Protein AF-A0A7Y4WY47-F1 (afdb_monomer_lite)

Sequence (167 aa):
MKIKAFLWTFIGLSAVFPIFAQQARTVTNADLEKYRNKRVQAERDYEQNYARMGFPSPEELKKQIEKGRVEREALSARLTAERIQREEAEAARAAAAAIVQPSQNVYVVPGGGGGYYYSNPYFYRRRQYRPVYPFGPVYQVGNGFPISNYNVFPPPVRQKPFDMTIK

pLDDT: mean 71.36, std 19.99, range [39.88, 97.44]

Radius of gyration: 38.15 Å; chains: 1; bounding box: 90×53×104 Å

Secondary structure (DSSP, 8-state):
-HHHHHHHHHHHHHTT------------HHHHHHHHHHHHHHHHHHHHHHHHHTPPPHHHHHHHHHHHHHHHHHHHHHHHHHHHHHHHHHHHHHHHHHHHS-------------------GGG----------S-------S----------PPPP-----------

Foldseek 3Di:
DVVVVVVVVVVVVVVPDDPPPPPPDDQDPVNVVVVVVVVVVVVVVVQVVCVVVVHDDPVVVVVVVVVVVVVVVVVVVVVVVVVVVVVVVVVVVVVVVVVPPPPPPPPPDPDDDDDDPPPPVPPPDPPPPDPPDVPDDDDDDDDDDPPPPPPPDPPDDPDDDPPPPDD

Structure (mmCIF, N/CA/C/O backbone):
data_AF-A0A7Y4WY47-F1
#
_entry.id   AF-A0A7Y4WY47-F1
#
loop_
_atom_site.group_PDB
_atom_site.id
_atom_site.type_symbol
_atom_site.label_atom_id
_atom_site.label_alt_id
_atom_site.label_comp_id
_atom_site.label_asym_id
_atom_site.label_entity_id
_atom_site.label_seq_id
_atom_site.pdbx_PDB_ins_code
_atom_site.Cartn_x
_atom_site.Cartn_y
_atom_site.Cartn_z
_atom_site.occupancy
_atom_site.B_iso_or_equiv
_atom_site.auth_seq_id
_atom_site.auth_comp_id
_atom_site.auth_asym_id
_atom_site.auth_atom_id
_atom_site.pdbx_PDB_model_num
ATOM 1 N N . MET A 1 1 ? 11.514 27.613 61.536 1.00 56.75 1 MET A N 1
ATOM 2 C CA . MET A 1 1 ? 10.108 27.387 61.104 1.00 56.75 1 MET A CA 1
ATOM 3 C C . MET A 1 1 ? 9.946 26.878 59.663 1.00 56.75 1 MET A C 1
ATOM 5 O O . MET A 1 1 ? 8.934 26.248 59.396 1.00 56.75 1 MET A O 1
ATOM 9 N N . LYS A 1 2 ? 10.916 27.058 58.749 1.00 52.28 2 LYS A N 1
ATOM 10 C CA . LYS A 1 2 ? 10.787 26.672 57.323 1.00 52.28 2 LYS A CA 1
ATOM 11 C C . LYS A 1 2 ? 10.741 25.153 57.045 1.00 52.28 2 LYS A C 1
ATOM 13 O O . LYS A 1 2 ? 10.135 24.736 56.069 1.00 52.28 2 LYS A O 1
ATOM 18 N N . ILE A 1 3 ? 11.302 24.327 57.933 1.00 63.72 3 ILE A N 1
ATOM 19 C CA . ILE A 1 3 ? 11.356 22.857 57.773 1.00 63.72 3 ILE A CA 1
ATOM 20 C C . ILE A 1 3 ? 9.976 22.202 57.944 1.00 63.72 3 ILE A C 1
ATOM 22 O O . ILE A 1 3 ? 9.662 21.233 57.261 1.00 63.72 3 ILE A O 1
ATOM 26 N N . LYS A 1 4 ? 9.110 22.761 58.802 1.00 59.81 4 LYS A N 1
ATOM 27 C CA . LYS A 1 4 ? 7.764 22.211 59.022 1.00 59.81 4 LYS A CA 1
ATOM 28 C C . LYS A 1 4 ? 6.883 22.375 57.778 1.00 59.81 4 LYS A C 1
ATOM 30 O O . LYS A 1 4 ? 6.178 21.443 57.425 1.00 59.81 4 LYS A O 1
ATOM 35 N N . ALA A 1 5 ? 6.981 23.505 57.073 1.00 64.00 5 ALA A N 1
ATOM 36 C CA . ALA A 1 5 ? 6.210 23.758 55.851 1.00 64.00 5 ALA A CA 1
ATOM 37 C C . ALA A 1 5 ? 6.582 22.808 54.695 1.00 64.00 5 ALA A C 1
ATOM 39 O O . ALA A 1 5 ? 5.705 22.391 53.947 1.00 64.00 5 ALA A O 1
ATOM 40 N N . PHE A 1 6 ? 7.857 22.416 54.594 1.00 63.28 6 PHE A N 1
ATOM 41 C CA . PHE A 1 6 ? 8.339 21.500 53.553 1.00 63.28 6 PHE A CA 1
ATOM 42 C C . PHE A 1 6 ? 7.889 20.044 53.777 1.00 63.28 6 PHE A C 1
ATOM 44 O O . PHE A 1 6 ? 7.699 19.287 52.829 1.00 63.28 6 PHE A O 1
ATOM 51 N N . LEU A 1 7 ? 7.681 19.647 55.036 1.00 64.81 7 LEU A N 1
ATOM 52 C CA . LEU A 1 7 ? 7.199 18.306 55.375 1.00 64.81 7 LEU A CA 1
ATOM 53 C C . LEU A 1 7 ? 5.712 18.129 55.015 1.00 64.81 7 LEU A C 1
ATOM 55 O O . LEU A 1 7 ? 5.308 17.077 54.527 1.00 64.81 7 LEU A O 1
ATOM 59 N N . TRP A 1 8 ? 4.910 19.185 55.185 1.00 69.69 8 TRP A N 1
ATOM 60 C CA . TRP A 1 8 ? 3.491 19.186 54.813 1.00 69.69 8 TRP A CA 1
ATOM 61 C C . TRP A 1 8 ? 3.272 19.156 53.296 1.00 69.69 8 TRP A C 1
ATOM 63 O O . TRP A 1 8 ? 2.357 18.479 52.830 1.00 69.69 8 TRP A O 1
ATOM 73 N N . THR A 1 9 ? 4.128 19.811 52.506 1.00 65.69 9 THR A N 1
ATOM 74 C CA . THR A 1 9 ? 4.038 19.748 51.038 1.00 65.69 9 THR A CA 1
ATOM 75 C C . THR A 1 9 ? 4.397 18.368 50.491 1.00 65.69 9 THR A C 1
ATOM 77 O O . THR A 1 9 ? 3.765 17.914 49.542 1.00 65.69 9 THR A O 1
ATOM 80 N N . PHE A 1 10 ? 5.347 17.657 51.104 1.00 63.34 10 PHE A N 1
ATOM 81 C CA . PHE A 1 10 ? 5.734 16.308 50.670 1.00 63.34 10 PHE A CA 1
ATOM 82 C C . PHE A 1 10 ? 4.661 15.244 50.985 1.00 63.34 10 PHE A C 1
ATOM 84 O O . PHE A 1 10 ? 4.421 14.331 50.192 1.00 63.34 10 PHE A O 1
ATOM 91 N N . ILE A 1 11 ? 3.957 15.393 52.112 1.00 64.31 11 ILE A N 1
ATOM 92 C CA . ILE A 1 11 ? 2.818 14.533 52.479 1.00 64.31 11 ILE A CA 1
ATOM 93 C C . ILE A 1 11 ? 1.601 14.833 51.587 1.00 64.31 11 ILE A C 1
ATOM 95 O O . ILE A 1 11 ? 0.918 13.913 51.148 1.00 64.31 11 ILE A O 1
ATOM 99 N N . GLY A 1 12 ? 1.368 16.103 51.233 1.00 62.44 12 GLY A N 1
ATOM 100 C CA . GLY A 1 12 ? 0.315 16.476 50.282 1.00 62.44 12 GLY A CA 1
ATOM 101 C C . GLY A 1 12 ? 0.558 15.957 48.858 1.00 62.44 12 GLY A C 1
ATOM 102 O O . GLY A 1 12 ? -0.389 15.577 48.176 1.00 62.44 12 GLY A O 1
ATOM 103 N N . LEU A 1 13 ? 1.820 15.888 48.414 1.00 61.06 13 LEU A N 1
ATOM 104 C CA . LEU A 1 13 ? 2.172 15.445 47.058 1.00 61.06 13 LEU A CA 1
ATOM 105 C C . LEU A 1 13 ? 2.139 13.914 46.882 1.00 61.06 13 LEU A C 1
ATOM 107 O O . LEU A 1 13 ? 1.915 13.424 45.778 1.00 61.06 13 LEU A O 1
ATOM 111 N N . SER A 1 14 ? 2.341 13.145 47.957 1.00 60.31 14 SER A N 1
ATOM 112 C CA . SER A 1 14 ? 2.332 11.672 47.915 1.00 60.31 14 SER A CA 1
ATOM 113 C C . SER A 1 14 ? 0.924 11.059 47.926 1.00 60.31 14 SER A C 1
ATOM 115 O O . SER A 1 14 ? 0.761 9.908 47.530 1.00 60.31 14 SER A O 1
ATOM 117 N N . ALA A 1 15 ? -0.110 11.830 48.277 1.00 59.34 15 ALA A N 1
ATOM 118 C CA . ALA A 1 15 ? -1.506 11.382 48.283 1.00 59.34 15 ALA A CA 1
ATOM 119 C C . ALA A 1 15 ? -2.177 11.339 46.889 1.00 59.34 15 ALA A C 1
ATOM 121 O O . ALA A 1 15 ? -3.328 10.922 46.780 1.00 59.34 15 ALA A O 1
ATOM 122 N N . VAL A 1 16 ? -1.486 11.759 45.819 1.00 61.91 16 VAL A N 1
ATOM 123 C CA . VAL A 1 16 ? -2.054 11.861 44.454 1.00 61.91 16 VAL A CA 1
ATOM 124 C C . VAL A 1 16 ? -1.683 10.667 43.561 1.00 61.91 16 VAL A C 1
ATOM 126 O O . VAL A 1 16 ? -2.067 10.621 42.397 1.00 61.91 16 VAL A O 1
ATOM 129 N N . PHE A 1 17 ? -0.979 9.661 44.084 1.00 62.72 17 PHE A N 1
ATOM 130 C CA . PHE A 1 17 ? -0.732 8.418 43.351 1.00 62.72 17 PHE A CA 1
ATOM 131 C C . PHE A 1 17 ? -1.752 7.355 43.768 1.00 62.72 17 PHE A C 1
ATOM 133 O O . PHE A 1 17 ? -1.510 6.636 44.739 1.00 62.72 17 PHE A O 1
ATOM 140 N N . PRO A 1 18 ? -2.895 7.212 43.065 1.00 66.06 18 PRO A N 1
ATOM 141 C CA . PRO A 1 18 ? -3.712 6.027 43.229 1.0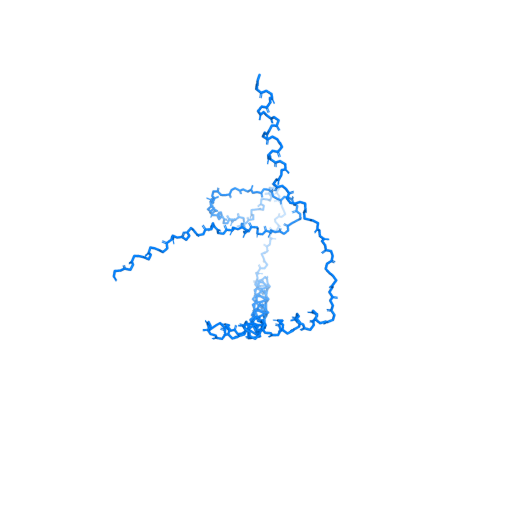0 66.06 18 PRO A CA 1
ATOM 142 C C . PRO A 1 18 ? -2.864 4.832 42.794 1.00 66.06 18 PRO A C 1
ATOM 144 O O . PRO A 1 18 ? -2.546 4.654 41.619 1.00 66.06 18 PRO A O 1
ATOM 147 N N . ILE A 1 19 ? -2.464 4.019 43.768 1.00 65.44 19 ILE A N 1
ATOM 148 C CA . ILE A 1 19 ? -1.931 2.686 43.524 1.00 65.44 19 ILE A CA 1
ATOM 149 C C . ILE A 1 19 ? -3.080 1.918 42.869 1.00 65.44 19 ILE A C 1
ATOM 151 O O . ILE A 1 19 ? -4.040 1.533 43.536 1.00 65.44 19 ILE A O 1
ATOM 155 N N . PHE A 1 20 ? -3.027 1.768 41.545 1.00 61.09 20 PHE A N 1
ATOM 156 C CA . PHE A 1 20 ? -3.974 0.963 40.783 1.00 61.09 20 PHE A CA 1
ATOM 157 C C . PHE A 1 20 ? -3.794 -0.504 41.178 1.00 61.09 20 PHE A C 1
ATOM 159 O O . PHE A 1 20 ? -3.088 -1.263 40.518 1.00 61.09 20 PHE A O 1
ATOM 166 N N . ALA A 1 21 ? -4.425 -0.911 42.276 1.00 62.34 21 ALA A N 1
ATOM 167 C CA . ALA A 1 21 ? -4.612 -2.313 42.590 1.00 62.34 21 ALA A CA 1
ATOM 168 C C . ALA A 1 21 ? -5.463 -2.918 41.465 1.00 62.34 21 ALA A C 1
ATOM 170 O O . ALA A 1 21 ? -6.676 -2.708 41.400 1.00 62.34 21 ALA A O 1
ATOM 171 N N . GLN A 1 22 ? -4.818 -3.627 40.536 1.00 63.50 22 GLN A N 1
ATOM 172 C CA . GLN A 1 22 ? -5.484 -4.439 39.523 1.00 63.50 22 GLN A CA 1
ATOM 173 C C . GLN A 1 22 ? -6.221 -5.580 40.232 1.00 63.50 22 GLN A C 1
ATOM 175 O O . GLN A 1 22 ? -5.709 -6.686 40.376 1.00 63.50 22 GLN A O 1
ATOM 180 N N . GLN A 1 23 ? -7.437 -5.307 40.707 1.00 72.69 23 GLN A N 1
ATOM 181 C CA . GLN A 1 23 ? -8.369 -6.357 41.096 1.00 72.69 23 GLN A CA 1
ATOM 182 C C . GLN A 1 23 ? -8.640 -7.213 39.858 1.00 72.69 23 GLN A C 1
ATOM 184 O O . GLN A 1 23 ? -9.248 -6.748 38.889 1.00 72.69 23 GLN A O 1
ATOM 189 N N . ALA A 1 24 ? -8.158 -8.455 39.885 1.00 78.06 24 ALA A N 1
ATOM 190 C CA . ALA A 1 24 ? -8.437 -9.445 38.859 1.00 78.06 24 ALA A CA 1
ATOM 191 C C . ALA A 1 24 ? -9.950 -9.699 38.833 1.00 78.06 24 ALA A C 1
ATOM 193 O O . ALA A 1 24 ? -10.499 -10.377 39.700 1.00 78.06 24 ALA A O 1
ATOM 194 N N . ARG A 1 25 ? -10.646 -9.094 37.866 1.00 83.00 25 ARG A N 1
ATOM 195 C CA . ARG A 1 25 ? -12.070 -9.351 37.652 1.00 83.00 25 ARG A CA 1
ATOM 196 C C . ARG A 1 25 ? -12.214 -10.765 37.106 1.00 83.00 25 ARG A C 1
ATOM 198 O O . ARG A 1 25 ? -11.678 -11.074 36.044 1.00 83.00 25 ARG A O 1
ATOM 205 N N . THR A 1 26 ? -12.941 -11.611 37.822 1.00 88.44 26 THR A N 1
ATOM 206 C CA . THR A 1 26 ? -13.345 -12.925 37.329 1.00 88.44 26 THR A CA 1
ATOM 207 C C . THR A 1 26 ? -14.396 -12.735 36.240 1.00 88.44 26 THR A C 1
ATOM 209 O O . THR A 1 26 ? -15.486 -12.229 36.489 1.00 88.44 26 THR A O 1
ATOM 212 N N . VAL A 1 27 ? -14.042 -13.089 35.005 1.00 89.94 27 VAL A N 1
ATOM 213 C CA . VAL A 1 27 ? -14.965 -13.045 33.865 1.00 89.94 27 VAL A CA 1
ATOM 214 C C . VAL A 1 27 ? -15.858 -14.276 33.932 1.00 89.94 27 VAL A C 1
ATOM 216 O O . VAL A 1 27 ? -15.361 -15.402 33.927 1.00 89.94 27 VAL A O 1
ATOM 219 N N . THR A 1 28 ? -17.169 -14.069 34.006 1.00 92.88 28 THR A N 1
ATOM 220 C CA . THR A 1 28 ? -18.148 -15.163 34.032 1.00 92.88 28 THR A CA 1
ATOM 221 C C . THR A 1 28 ? -18.640 -15.503 32.624 1.00 92.88 28 THR A C 1
ATOM 223 O O . THR A 1 28 ? -18.512 -14.706 31.693 1.00 92.88 28 THR A O 1
ATOM 226 N N . ASN A 1 29 ? -19.264 -16.671 32.448 1.00 95.31 29 ASN A N 1
ATOM 227 C CA . ASN A 1 29 ? -19.867 -17.043 31.160 1.00 95.31 29 ASN A CA 1
ATOM 228 C C . ASN A 1 29 ? -20.949 -16.043 30.710 1.00 95.31 29 ASN A C 1
ATOM 230 O O . ASN A 1 29 ? -21.039 -15.728 29.525 1.00 95.31 29 ASN A O 1
ATOM 234 N N . ALA A 1 30 ? -21.708 -15.476 31.652 1.00 94.00 30 ALA A N 1
ATOM 235 C CA . ALA A 1 30 ? -22.689 -14.432 31.359 1.00 94.00 30 ALA A CA 1
ATOM 236 C C . ALA A 1 30 ? -22.027 -13.151 30.818 1.00 94.00 30 ALA A C 1
ATOM 238 O O . ALA A 1 30 ? -22.549 -12.502 29.908 1.00 94.00 30 ALA A O 1
ATOM 239 N N . ASP A 1 31 ? -20.842 -12.802 31.328 1.00 92.25 31 ASP A N 1
ATOM 240 C CA . ASP A 1 31 ? -20.075 -11.672 30.803 1.00 92.25 31 ASP A CA 1
ATOM 241 C C . ASP A 1 31 ? -19.598 -11.935 29.372 1.00 92.25 31 ASP A C 1
ATOM 243 O O . ASP A 1 31 ? -19.639 -11.029 28.538 1.00 92.25 31 ASP A O 1
ATOM 247 N N . LEU A 1 32 ? -19.200 -13.170 29.050 1.00 94.62 32 LEU A N 1
ATOM 248 C CA . LEU A 1 32 ? -18.796 -13.541 27.690 1.00 94.62 32 LEU A CA 1
ATOM 249 C C . LEU A 1 32 ? -19.944 -13.379 26.690 1.00 94.62 32 LEU A C 1
ATOM 251 O O . LEU A 1 32 ? -19.743 -12.802 25.619 1.00 94.62 32 LEU A O 1
ATOM 255 N N . GLU A 1 33 ? -21.153 -13.818 27.042 1.00 95.31 33 GLU A N 1
ATOM 256 C CA . GLU A 1 33 ? -22.338 -13.615 26.200 1.00 95.31 33 GLU A CA 1
ATOM 257 C C . GLU A 1 33 ? -22.653 -12.129 26.017 1.00 95.31 33 GLU A C 1
ATOM 259 O O . GLU A 1 33 ? -22.904 -11.668 24.900 1.00 95.31 33 GLU A O 1
ATOM 264 N N . LYS A 1 34 ? -22.545 -11.341 27.091 1.00 95.12 34 LYS A N 1
ATOM 265 C CA . LYS A 1 34 ? -22.703 -9.885 27.031 1.00 95.12 34 LYS A CA 1
ATOM 266 C C . LYS A 1 34 ? -21.686 -9.239 26.090 1.00 95.12 34 LYS A C 1
ATOM 268 O O . LYS A 1 34 ? -22.060 -8.371 25.301 1.00 95.12 34 LYS A O 1
ATOM 273 N N . TYR A 1 35 ? -20.417 -9.642 26.137 1.00 94.88 35 TYR A N 1
ATOM 274 C CA . TYR A 1 35 ? -19.394 -9.120 25.226 1.00 94.88 35 TYR A CA 1
ATOM 275 C C . TYR A 1 35 ? -19.617 -9.567 23.785 1.00 94.88 35 TYR A C 1
ATOM 277 O O . TYR A 1 35 ? -19.434 -8.764 22.870 1.00 94.88 35 TYR A O 1
ATOM 285 N N . ARG A 1 36 ? -20.074 -10.804 23.570 1.00 95.75 36 ARG A N 1
ATOM 286 C CA . ARG A 1 36 ? -20.438 -11.296 22.239 1.00 95.75 36 ARG A CA 1
ATOM 287 C C . ARG A 1 36 ? -21.558 -10.455 21.631 1.00 95.75 36 ARG A C 1
ATOM 289 O O . ARG A 1 36 ? -21.419 -9.991 20.503 1.00 95.75 36 ARG A O 1
ATOM 296 N N . ASN A 1 37 ? -22.616 -10.193 22.394 1.00 96.62 37 ASN A N 1
ATOM 297 C CA . ASN A 1 37 ? -23.737 -9.368 21.946 1.00 96.62 37 ASN A CA 1
ATOM 298 C C . ASN A 1 37 ? -23.301 -7.926 21.662 1.00 96.62 37 ASN A C 1
ATOM 300 O O . ASN A 1 37 ? -23.659 -7.372 20.625 1.00 96.62 37 ASN A O 1
ATOM 304 N N . LYS A 1 38 ? -22.458 -7.344 22.527 1.00 96.00 38 LYS A N 1
ATOM 305 C CA . LYS A 1 38 ? -21.867 -6.019 22.291 1.00 96.00 38 LYS A CA 1
ATOM 306 C C . LYS A 1 38 ? -21.028 -5.968 21.018 1.00 96.00 38 LYS A C 1
ATOM 308 O O . LYS A 1 38 ? -21.093 -4.977 20.304 1.00 96.00 38 LYS A O 1
ATOM 313 N N . ARG A 1 39 ? -20.257 -7.018 20.723 1.00 95.56 39 ARG A N 1
ATOM 314 C CA . ARG A 1 39 ? -19.446 -7.087 19.501 1.00 95.56 39 ARG A CA 1
ATOM 315 C C . ARG A 1 39 ? -20.324 -7.085 18.253 1.00 95.56 39 ARG A C 1
ATOM 317 O O . ARG A 1 39 ? -20.081 -6.297 17.353 1.00 95.56 39 ARG A O 1
ATOM 324 N N . VAL A 1 40 ? -21.372 -7.908 18.240 1.00 96.25 40 VAL A N 1
ATOM 325 C CA . VAL A 1 40 ? -22.315 -7.982 17.112 1.00 96.25 40 VAL A CA 1
ATOM 326 C C . VAL A 1 40 ? -23.066 -6.661 16.922 1.00 96.25 40 VAL A C 1
ATOM 328 O O . VAL A 1 40 ? -23.270 -6.227 15.794 1.00 96.25 40 VAL A O 1
ATOM 331 N N . GLN A 1 41 ? -23.467 -5.997 18.009 1.00 95.50 41 GLN A N 1
ATOM 332 C CA . GLN A 1 41 ? -24.082 -4.669 17.924 1.00 95.50 41 GLN A CA 1
ATOM 333 C C . GLN A 1 41 ? -23.105 -3.631 17.369 1.00 95.50 41 GLN A C 1
ATOM 335 O O . GLN A 1 41 ? -23.460 -2.910 16.446 1.00 95.50 41 GLN A O 1
ATOM 340 N N . ALA A 1 42 ? -21.861 -3.617 17.853 1.00 94.69 42 ALA A N 1
ATOM 341 C CA . ALA A 1 42 ? -20.837 -2.705 17.355 1.00 94.69 42 ALA A CA 1
ATOM 342 C C . ALA A 1 42 ? -20.518 -2.928 15.866 1.00 94.69 42 ALA A C 1
ATOM 344 O O . ALA A 1 42 ? -20.332 -1.956 15.142 1.00 94.69 42 ALA A O 1
ATOM 345 N N . GLU A 1 43 ? -20.487 -4.180 15.397 1.00 90.94 43 GLU A N 1
ATOM 346 C CA . GLU A 1 43 ? -20.325 -4.512 13.973 1.00 90.94 43 GLU A CA 1
ATOM 347 C C . GLU A 1 43 ? -21.480 -3.937 13.135 1.00 90.94 43 GLU A C 1
ATOM 349 O O . GLU A 1 43 ? -21.237 -3.246 12.146 1.00 90.94 43 GLU A O 1
ATOM 354 N N . ARG A 1 44 ? -22.732 -4.116 13.577 1.00 91.69 44 ARG A N 1
ATOM 355 C CA . ARG A 1 44 ? -23.909 -3.553 12.890 1.00 91.69 44 ARG A CA 1
ATOM 356 C C . ARG A 1 44 ? -23.909 -2.027 12.878 1.00 91.69 44 ARG A C 1
ATOM 358 O O . ARG A 1 44 ? -24.173 -1.424 11.841 1.00 91.69 44 ARG A O 1
ATOM 365 N N . ASP A 1 45 ? -23.604 -1.402 14.011 1.00 92.56 45 ASP A N 1
ATOM 366 C CA . ASP A 1 45 ? -23.539 0.056 14.123 1.00 92.56 45 ASP A CA 1
ATOM 367 C C . ASP A 1 45 ? -22.434 0.620 13.226 1.00 92.56 45 ASP A C 1
ATOM 369 O O . ASP A 1 45 ? -22.588 1.679 12.615 1.00 92.56 45 ASP A O 1
ATOM 373 N N . TYR A 1 46 ? -21.311 -0.089 13.120 1.00 87.44 46 TYR A N 1
ATOM 374 C CA . TYR A 1 46 ? -20.212 0.281 12.243 1.00 87.44 46 TYR A CA 1
ATOM 375 C C . TYR A 1 46 ? -20.632 0.233 10.767 1.00 87.44 46 TYR A C 1
ATOM 377 O O . TYR A 1 46 ? -20.445 1.219 10.055 1.00 87.44 46 TYR A O 1
ATOM 385 N N . GLU A 1 47 ? -21.278 -0.847 10.324 1.00 86.38 47 GLU A N 1
ATOM 386 C CA . GLU A 1 47 ? -21.797 -0.976 8.955 1.00 86.38 47 GLU A CA 1
ATOM 387 C C . GLU A 1 47 ? -22.830 0.108 8.615 1.00 86.38 47 GLU A C 1
ATOM 389 O O . GLU A 1 47 ? -22.730 0.767 7.577 1.00 86.38 47 GLU A O 1
ATOM 394 N N . GLN A 1 48 ? -23.789 0.356 9.511 1.00 88.75 48 GLN A N 1
ATOM 395 C CA . GLN A 1 48 ? -24.818 1.382 9.315 1.00 88.75 48 GLN A CA 1
ATOM 396 C C . GLN A 1 48 ? -24.227 2.793 9.261 1.00 88.75 48 GLN A C 1
ATOM 398 O O . GLN A 1 48 ? -24.654 3.619 8.451 1.00 88.75 48 GLN A O 1
ATOM 403 N N . ASN A 1 49 ? -23.227 3.083 10.096 1.00 88.50 49 ASN A N 1
ATOM 404 C CA . ASN A 1 49 ? -22.535 4.366 10.069 1.00 88.50 49 ASN A CA 1
ATOM 405 C C . ASN A 1 49 ? -21.769 4.569 8.760 1.00 88.50 49 ASN A C 1
ATOM 407 O O . ASN A 1 49 ? -21.824 5.664 8.204 1.00 88.50 49 ASN A O 1
ATOM 411 N N . TYR A 1 50 ? -21.103 3.533 8.245 1.00 85.00 50 TYR A N 1
ATOM 412 C CA . TYR A 1 50 ? -20.427 3.589 6.946 1.00 85.00 50 TYR A CA 1
ATOM 413 C C . TYR A 1 50 ? -21.411 3.856 5.807 1.00 85.00 50 TYR A C 1
ATOM 415 O O . TYR A 1 50 ? -21.200 4.788 5.030 1.00 85.00 50 TYR A O 1
ATOM 423 N N . ALA A 1 51 ? -22.529 3.124 5.785 1.00 84.62 51 ALA A N 1
ATOM 424 C CA . ALA A 1 51 ? -23.596 3.335 4.813 1.00 84.62 51 ALA A CA 1
ATOM 425 C C . ALA A 1 51 ? -24.160 4.765 4.885 1.00 84.62 51 ALA A C 1
ATOM 427 O O . ALA A 1 51 ? -24.328 5.422 3.859 1.00 84.62 51 ALA A O 1
ATOM 428 N N . ARG A 1 52 ? -24.389 5.290 6.097 1.00 88.75 52 ARG A N 1
ATOM 429 C CA . ARG A 1 52 ? -24.891 6.657 6.309 1.00 88.75 52 ARG A CA 1
ATOM 430 C C . ARG A 1 52 ? -23.902 7.735 5.865 1.00 88.75 52 ARG A C 1
ATOM 432 O O . ARG A 1 52 ? -24.323 8.773 5.369 1.00 88.75 52 ARG A O 1
ATOM 439 N N . MET A 1 53 ? -22.605 7.512 6.062 1.00 88.00 53 MET A N 1
ATOM 440 C CA . MET A 1 53 ? -21.556 8.449 5.646 1.00 88.00 53 MET A CA 1
ATOM 441 C C . MET A 1 53 ? -21.244 8.376 4.143 1.00 88.00 53 MET A C 1
ATOM 443 O O . MET A 1 53 ? -20.460 9.184 3.653 1.00 88.00 53 MET A O 1
ATOM 447 N N . GLY A 1 54 ? -21.837 7.426 3.410 1.00 86.62 54 GLY A N 1
ATOM 448 C CA . GLY A 1 54 ? -21.553 7.207 1.991 1.00 86.62 54 GLY A CA 1
ATOM 449 C C . GLY A 1 54 ? -20.155 6.641 1.732 1.00 86.62 54 GLY A C 1
ATOM 450 O O . GLY A 1 54 ? -19.666 6.714 0.605 1.00 86.62 54 GLY A O 1
ATOM 451 N N . PHE A 1 55 ? -19.497 6.096 2.760 1.00 86.69 55 PHE A N 1
ATOM 452 C CA . PHE A 1 55 ? -18.221 5.414 2.588 1.00 86.69 55 PHE A CA 1
ATOM 453 C C . PHE A 1 55 ? -18.460 3.971 2.127 1.00 86.69 55 PHE A C 1
ATOM 455 O O . PHE A 1 55 ? -19.391 3.325 2.614 1.00 86.69 55 PHE A O 1
ATOM 462 N N . PRO A 1 56 ? -17.624 3.446 1.213 1.00 82.94 56 PRO A N 1
ATOM 463 C CA . PRO A 1 56 ? -17.709 2.056 0.785 1.00 82.94 56 PRO A CA 1
ATOM 464 C C . PRO A 1 56 ? -17.519 1.119 1.976 1.00 82.94 56 PRO A C 1
ATOM 466 O O . PRO A 1 56 ? -16.744 1.409 2.896 1.00 82.94 56 PRO A O 1
ATOM 469 N N . SER A 1 57 ? -18.218 -0.014 1.957 1.00 85.81 57 SER A N 1
ATOM 470 C CA . SER A 1 57 ? -18.124 -0.974 3.055 1.00 85.81 57 SER A CA 1
ATOM 471 C C . SER A 1 57 ? -16.701 -1.555 3.150 1.00 85.81 57 SER A C 1
ATOM 473 O O . SER A 1 57 ? -15.969 -1.593 2.156 1.00 85.81 57 SER A O 1
ATOM 475 N N . PRO A 1 58 ? -16.264 -2.055 4.318 1.00 81.00 58 PRO A N 1
ATOM 476 C CA . PRO A 1 58 ? -14.935 -2.659 4.466 1.00 81.00 58 PRO A CA 1
ATOM 477 C C . PRO A 1 58 ? -14.681 -3.812 3.490 1.00 81.00 58 PRO A C 1
ATOM 479 O O . PRO A 1 58 ? -13.553 -4.020 3.043 1.00 81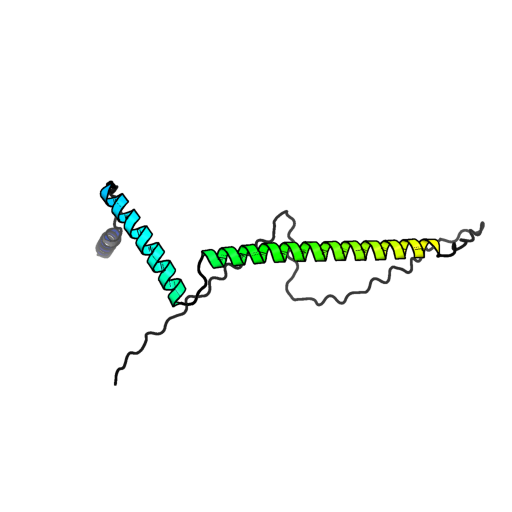.00 58 PRO A O 1
ATOM 482 N N . GLU A 1 59 ? -15.723 -4.572 3.155 1.00 84.00 59 GLU A N 1
ATOM 483 C CA . GLU A 1 59 ? -15.639 -5.656 2.178 1.00 84.00 59 GLU A CA 1
ATOM 484 C C . GLU A 1 59 ? -15.439 -5.130 0.757 1.00 84.00 59 GLU A C 1
ATOM 486 O O . GLU A 1 59 ? -14.615 -5.654 0.006 1.00 84.00 59 GLU A O 1
ATOM 491 N N . GLU A 1 60 ? -16.144 -4.063 0.390 1.00 84.81 60 GLU A N 1
ATOM 492 C CA . GLU A 1 60 ? -15.948 -3.387 -0.891 1.00 84.81 60 GLU A CA 1
ATOM 493 C C . GLU A 1 60 ? -14.553 -2.783 -0.990 1.00 84.81 60 GLU A C 1
ATOM 495 O O . GLU A 1 60 ? -13.898 -2.910 -2.023 1.00 84.81 60 GLU A O 1
ATOM 500 N N . LEU A 1 61 ? -14.059 -2.194 0.096 1.00 85.19 61 LEU A N 1
ATOM 501 C CA . LEU A 1 61 ? -12.718 -1.633 0.165 1.00 85.19 61 LEU A CA 1
ATOM 502 C C . LEU A 1 61 ? -11.656 -2.721 -0.047 1.00 85.19 61 LEU A C 1
ATOM 504 O O . LEU A 1 61 ? -10.721 -2.522 -0.821 1.00 85.19 61 LEU A O 1
ATOM 508 N N . LYS A 1 62 ? -11.832 -3.912 0.543 1.00 88.94 62 LYS A N 1
ATOM 509 C CA . LYS A 1 62 ? -10.967 -5.074 0.270 1.00 88.94 62 LYS A CA 1
ATOM 510 C C . LYS A 1 62 ? -11.001 -5.479 -1.204 1.00 88.94 62 LYS A C 1
ATOM 512 O O . LYS A 1 62 ? -9.938 -5.645 -1.799 1.00 88.94 62 LYS A O 1
ATOM 517 N N . LYS A 1 63 ? -12.190 -5.569 -1.810 1.00 92.06 63 LYS A N 1
ATOM 518 C CA . LYS A 1 63 ? -12.336 -5.883 -3.244 1.00 92.06 63 LYS A CA 1
ATOM 519 C C . LYS A 1 63 ? -11.649 -4.841 -4.128 1.00 92.06 63 LYS A C 1
ATOM 521 O O . LYS A 1 63 ? -10.991 -5.202 -5.100 1.00 92.06 63 LYS A O 1
ATOM 526 N N . GLN A 1 64 ? -11.764 -3.557 -3.791 1.00 89.88 64 GLN A N 1
ATOM 527 C CA . GLN A 1 64 ? -11.099 -2.477 -4.522 1.00 89.88 64 GLN A CA 1
ATOM 528 C C . GLN A 1 64 ? -9.575 -2.552 -4.391 1.00 89.88 64 GLN A C 1
ATOM 530 O O . GLN A 1 64 ? -8.873 -2.415 -5.392 1.00 89.88 64 GLN A O 1
ATOM 535 N N . ILE A 1 65 ? -9.058 -2.817 -3.187 1.00 93.44 65 ILE A N 1
ATOM 536 C CA . ILE A 1 65 ? -7.619 -3.009 -2.962 1.00 93.44 65 ILE A CA 1
ATOM 537 C C . ILE A 1 65 ? -7.101 -4.188 -3.783 1.00 93.44 65 ILE A C 1
ATOM 539 O O . ILE A 1 65 ? -6.065 -4.068 -4.438 1.00 93.44 65 ILE A O 1
ATOM 543 N N . GLU A 1 66 ? -7.809 -5.316 -3.760 1.00 95.44 66 GLU A N 1
ATOM 544 C CA . GLU A 1 66 ? -7.412 -6.518 -4.485 1.00 95.44 66 GLU A CA 1
ATOM 545 C C . GLU A 1 66 ? -7.431 -6.293 -5.998 1.00 95.44 66 GLU A C 1
ATOM 547 O O . GLU A 1 66 ? -6.438 -6.572 -6.671 1.00 95.44 66 GLU A O 1
ATOM 552 N N . LYS A 1 67 ? -8.495 -5.678 -6.524 1.00 95.12 67 LYS A N 1
ATOM 553 C CA . LYS A 1 67 ? -8.579 -5.286 -7.934 1.00 95.12 67 LYS A CA 1
ATOM 554 C C . LYS A 1 67 ? -7.429 -4.356 -8.325 1.00 95.12 67 LYS A C 1
ATOM 556 O O . LYS A 1 67 ? -6.721 -4.621 -9.293 1.00 95.12 67 LYS A O 1
ATOM 561 N N . GLY A 1 68 ? -7.175 -3.321 -7.525 1.00 93.38 68 GLY A N 1
ATOM 562 C CA . GLY A 1 68 ? -6.074 -2.391 -7.761 1.00 93.38 68 GLY A CA 1
ATOM 563 C C . GLY A 1 68 ? -4.693 -3.041 -7.633 1.00 93.38 68 GLY A C 1
ATOM 564 O O . GLY A 1 68 ? -3.736 -2.579 -8.251 1.00 93.38 68 GLY A O 1
ATOM 565 N N . ARG A 1 69 ? -4.538 -4.105 -6.837 1.00 96.19 69 ARG A N 1
ATOM 566 C CA . ARG A 1 69 ? -3.299 -4.897 -6.785 1.00 96.19 69 ARG A CA 1
ATOM 567 C C . ARG A 1 69 ? -3.082 -5.635 -8.105 1.00 96.19 69 ARG A C 1
ATOM 569 O O . ARG A 1 69 ? -2.024 -5.473 -8.704 1.00 96.19 69 ARG A O 1
ATOM 576 N N . VAL A 1 70 ? -4.095 -6.360 -8.576 1.00 96.88 70 VAL A N 1
ATOM 577 C CA . VAL A 1 70 ? -4.037 -7.121 -9.835 1.00 96.88 70 VAL A CA 1
ATOM 578 C C . VAL A 1 70 ? -3.767 -6.203 -11.028 1.00 96.88 70 VAL A C 1
ATOM 580 O O . VAL A 1 70 ? -2.914 -6.503 -11.858 1.00 96.88 70 VAL A O 1
ATOM 583 N N . GLU A 1 71 ? -4.433 -5.049 -11.100 1.00 95.94 71 GLU A N 1
ATOM 584 C CA . GLU A 1 71 ? -4.221 -4.076 -12.180 1.00 95.94 71 GLU A CA 1
ATOM 585 C C . GLU A 1 71 ? -2.794 -3.512 -12.186 1.00 95.94 71 GLU A C 1
ATOM 587 O O . GLU A 1 71 ? -2.175 -3.398 -13.245 1.00 95.94 71 GLU A O 1
ATOM 592 N N . ARG A 1 72 ? -2.239 -3.201 -11.008 1.00 95.81 72 ARG A N 1
ATOM 593 C CA . ARG A 1 72 ? -0.856 -2.717 -10.882 1.00 95.81 72 ARG A CA 1
ATOM 594 C C . ARG A 1 72 ? 0.166 -3.783 -11.262 1.00 95.81 72 ARG A C 1
ATOM 596 O O . ARG A 1 72 ? 1.133 -3.460 -11.947 1.00 95.81 72 ARG A O 1
ATOM 603 N N . GLU A 1 73 ? -0.047 -5.028 -10.843 1.00 97.12 73 GLU A N 1
ATOM 604 C CA . GLU A 1 73 ? 0.800 -6.168 -11.216 1.00 97.12 73 GLU A CA 1
ATOM 605 C C . GLU A 1 73 ? 0.748 -6.428 -12.729 1.00 97.12 73 GLU A C 1
ATOM 607 O O . GLU A 1 73 ? 1.782 -6.602 -13.372 1.00 97.12 73 GLU A O 1
ATOM 612 N N . ALA A 1 74 ? -0.439 -6.367 -13.335 1.00 96.56 74 ALA A N 1
ATOM 613 C CA . ALA A 1 74 ? -0.588 -6.506 -14.780 1.00 96.56 74 ALA A CA 1
ATOM 614 C C . ALA A 1 74 ? 0.103 -5.364 -15.543 1.00 96.56 74 ALA A C 1
ATOM 616 O O . ALA A 1 74 ? 0.750 -5.595 -16.566 1.00 96.56 74 ALA A O 1
ATOM 617 N N . LEU A 1 75 ? -0.009 -4.127 -15.052 1.00 97.44 75 LEU A N 1
ATOM 618 C CA . LEU A 1 75 ? 0.644 -2.973 -15.664 1.00 97.44 75 LEU A CA 1
ATOM 619 C C . LEU A 1 75 ? 2.172 -3.067 -15.565 1.00 97.44 75 LEU A C 1
ATOM 621 O O . LEU A 1 75 ? 2.861 -2.814 -16.552 1.00 97.44 75 LEU A O 1
ATOM 625 N N . SER A 1 76 ? 2.713 -3.457 -14.408 1.00 97.19 76 SER A N 1
ATOM 626 C CA . SER A 1 76 ? 4.162 -3.608 -14.238 1.00 97.19 76 SER A CA 1
ATOM 627 C C . SER A 1 76 ? 4.724 -4.726 -15.123 1.00 97.19 76 SER A C 1
ATOM 629 O O . SER A 1 76 ? 5.766 -4.541 -15.757 1.00 97.19 76 SER A O 1
ATOM 631 N N . ALA A 1 77 ? 4.006 -5.844 -15.254 1.00 97.19 77 ALA A N 1
ATOM 632 C CA . ALA A 1 77 ? 4.360 -6.926 -16.170 1.00 97.19 77 ALA A CA 1
ATOM 633 C C . ALA A 1 77 ? 4.384 -6.459 -17.6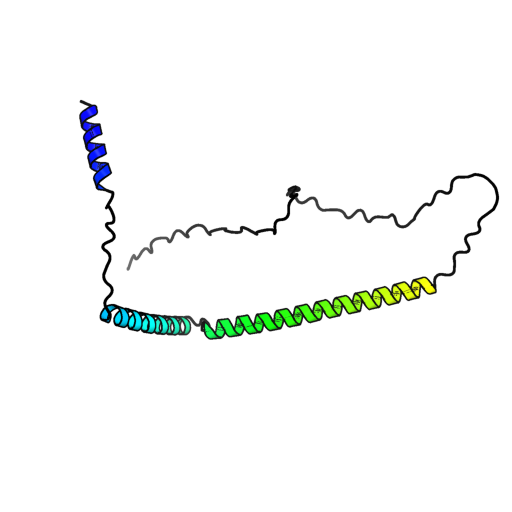38 1.00 97.19 77 ALA A C 1
ATOM 635 O O . ALA A 1 77 ? 5.306 -6.782 -18.383 1.00 97.19 77 ALA A O 1
ATOM 636 N N . ARG A 1 78 ? 3.418 -5.633 -18.059 1.00 97.19 78 ARG A N 1
ATOM 637 C CA . ARG A 1 78 ? 3.410 -5.060 -19.418 1.00 97.19 78 ARG A CA 1
ATOM 638 C C . ARG A 1 78 ? 4.598 -4.136 -19.669 1.00 97.19 78 ARG A C 1
ATOM 640 O O . ARG A 1 78 ? 5.258 -4.267 -20.693 1.00 97.19 78 ARG A O 1
ATOM 647 N N . LEU A 1 79 ? 4.895 -3.234 -18.734 1.00 97.19 79 LEU A N 1
ATOM 648 C CA . LEU A 1 79 ? 6.000 -2.280 -18.880 1.00 97.19 79 LEU A CA 1
ATOM 649 C C . LEU A 1 79 ? 7.371 -2.966 -18.892 1.00 97.19 79 LEU A C 1
ATOM 651 O O . LEU A 1 79 ? 8.280 -2.530 -19.595 1.00 97.19 79 LEU A O 1
ATOM 655 N N . THR A 1 80 ? 7.531 -4.036 -18.114 1.00 97.25 80 THR A N 1
ATOM 656 C CA . THR A 1 80 ? 8.765 -4.834 -18.124 1.00 97.25 80 THR A CA 1
ATOM 657 C C . THR A 1 80 ? 8.931 -5.582 -19.442 1.00 97.25 80 THR A C 1
ATOM 659 O O . THR A 1 80 ? 10.007 -5.510 -20.029 1.00 97.25 80 THR A O 1
ATOM 662 N N . ALA A 1 81 ? 7.867 -6.202 -19.960 1.00 97.25 81 ALA A N 1
ATOM 663 C CA . ALA A 1 81 ? 7.887 -6.837 -21.276 1.00 97.25 81 ALA A CA 1
ATOM 664 C C . ALA A 1 81 ? 8.215 -5.836 -22.398 1.00 97.25 81 ALA A C 1
ATOM 666 O O . ALA A 1 81 ? 9.055 -6.114 -23.248 1.00 97.25 81 ALA A O 1
ATOM 667 N N . GLU A 1 82 ? 7.611 -4.645 -22.373 1.00 97.12 82 GLU A N 1
ATOM 668 C CA . GLU A 1 82 ? 7.892 -3.596 -23.357 1.00 97.12 82 GLU A CA 1
ATOM 669 C C . GLU A 1 82 ? 9.351 -3.119 -23.291 1.00 97.12 82 GLU A C 1
ATOM 671 O O . GLU A 1 82 ? 9.985 -2.917 -24.327 1.00 97.12 82 GLU A O 1
ATOM 676 N N . ARG A 1 83 ? 9.911 -2.964 -22.083 1.00 97.06 83 ARG A N 1
ATOM 677 C CA . ARG A 1 83 ? 11.325 -2.608 -21.909 1.00 97.06 83 ARG A CA 1
ATOM 678 C C . ARG A 1 83 ? 12.238 -3.664 -22.528 1.00 97.06 83 ARG A C 1
ATOM 680 O O . ARG A 1 83 ? 13.119 -3.296 -23.296 1.00 97.06 83 ARG A O 1
ATOM 687 N N . ILE A 1 84 ? 11.997 -4.941 -22.232 1.00 97.31 84 ILE A N 1
ATOM 688 C CA . ILE A 1 84 ? 12.785 -6.056 -22.778 1.00 97.31 84 ILE A CA 1
ATOM 689 C C . ILE A 1 84 ? 12.739 -6.038 -24.310 1.00 97.31 84 ILE A C 1
ATOM 691 O O . ILE A 1 84 ? 13.782 -6.069 -24.951 1.00 97.31 84 ILE A O 1
ATOM 695 N N . GLN A 1 85 ? 11.554 -5.876 -24.906 1.00 96.31 85 GLN A N 1
ATOM 696 C CA . GLN A 1 85 ? 11.412 -5.815 -26.366 1.00 96.31 85 GLN A CA 1
ATOM 697 C C . GLN A 1 85 ? 12.179 -4.645 -26.996 1.00 96.31 85 GLN A C 1
ATOM 699 O O . GLN A 1 85 ? 12.769 -4.789 -28.069 1.00 96.31 85 GLN A O 1
ATOM 704 N N . ARG A 1 86 ? 12.181 -3.473 -26.348 1.00 95.88 86 ARG A N 1
ATOM 705 C CA . ARG A 1 86 ? 12.960 -2.320 -26.822 1.00 95.88 86 ARG A CA 1
ATOM 706 C C . ARG A 1 86 ? 14.458 -2.597 -26.748 1.00 95.88 86 ARG A C 1
ATOM 708 O O . ARG A 1 86 ? 15.158 -2.336 -27.721 1.00 95.88 86 ARG A O 1
ATOM 715 N N . GLU A 1 87 ? 14.927 -3.150 -25.634 1.00 96.31 87 GLU A N 1
ATOM 716 C CA . GLU A 1 87 ? 16.336 -3.501 -25.436 1.00 96.31 87 GLU A CA 1
ATOM 717 C C . GLU A 1 87 ? 16.802 -4.551 -26.457 1.00 96.31 87 GLU A C 1
ATOM 719 O O . GLU A 1 87 ? 17.861 -4.393 -27.063 1.00 96.31 87 GLU A O 1
ATOM 724 N N . GLU A 1 88 ? 15.986 -5.571 -26.735 1.00 96.06 88 GLU A N 1
ATOM 725 C CA . GLU A 1 88 ? 16.263 -6.579 -27.766 1.00 96.06 88 GLU A CA 1
ATOM 726 C C . GLU A 1 88 ? 16.343 -5.964 -29.170 1.00 96.06 88 GLU A C 1
ATOM 728 O O . GLU A 1 88 ? 17.273 -6.251 -29.928 1.00 96.06 88 GLU A O 1
ATOM 733 N N . ALA A 1 89 ? 15.404 -5.081 -29.521 1.00 96.50 89 ALA A N 1
ATOM 734 C CA . ALA A 1 89 ? 15.403 -4.408 -30.817 1.00 96.50 89 ALA A CA 1
ATOM 735 C C 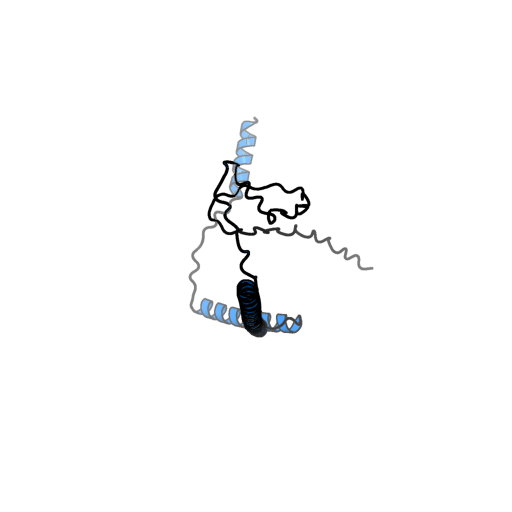. ALA A 1 89 ? 16.615 -3.476 -30.989 1.00 96.50 89 ALA A C 1
ATOM 737 O O . ALA A 1 89 ? 17.198 -3.405 -32.074 1.00 96.50 89 ALA A O 1
ATOM 738 N N . GLU A 1 90 ? 17.012 -2.764 -29.934 1.00 95.19 90 GLU A N 1
ATOM 739 C CA . GLU A 1 90 ? 18.210 -1.922 -29.928 1.00 95.19 90 GLU A CA 1
ATOM 740 C C . GLU A 1 90 ? 19.486 -2.759 -30.053 1.00 95.19 90 GLU A C 1
ATOM 742 O O . GLU A 1 90 ? 20.343 -2.438 -30.880 1.00 95.19 90 GLU A O 1
ATOM 747 N N . ALA A 1 91 ? 19.587 -3.866 -29.314 1.00 93.81 91 ALA A N 1
ATOM 748 C CA . ALA A 1 91 ? 20.711 -4.793 -29.401 1.00 93.81 91 ALA A CA 1
ATOM 749 C C . ALA A 1 91 ? 20.834 -5.411 -30.802 1.00 93.81 91 ALA A C 1
ATOM 751 O O . ALA A 1 91 ? 21.928 -5.445 -31.368 1.00 93.81 91 ALA A O 1
ATOM 752 N N . ALA A 1 92 ? 19.717 -5.824 -31.408 1.00 93.56 92 ALA A N 1
ATOM 753 C CA . ALA A 1 92 ? 19.694 -6.356 -32.768 1.00 93.56 92 ALA A CA 1
ATOM 754 C C . ALA A 1 92 ? 20.149 -5.313 -33.804 1.00 93.56 92 ALA A C 1
ATOM 756 O O . ALA A 1 92 ? 20.949 -5.620 -34.689 1.00 93.56 92 ALA A O 1
ATOM 757 N N . ARG A 1 93 ? 19.696 -4.057 -33.674 1.00 91.94 93 ARG A N 1
ATOM 758 C CA . ARG A 1 93 ? 20.140 -2.951 -34.541 1.00 91.94 93 ARG A CA 1
ATOM 759 C C . ARG A 1 93 ? 21.625 -2.651 -34.368 1.00 91.94 93 ARG A C 1
ATOM 761 O O . ARG A 1 93 ? 22.315 -2.452 -35.365 1.00 91.94 93 ARG A O 1
ATOM 768 N N . ALA A 1 94 ? 22.120 -2.635 -33.133 1.00 90.31 94 ALA A N 1
ATOM 769 C CA . ALA A 1 94 ? 23.534 -2.420 -32.845 1.00 90.31 94 ALA A CA 1
ATOM 770 C C . ALA A 1 94 ? 24.406 -3.544 -33.428 1.00 90.31 94 ALA A C 1
ATOM 772 O O . ALA A 1 94 ? 25.429 -3.262 -34.051 1.00 90.31 94 ALA A O 1
ATOM 773 N N . ALA A 1 95 ? 23.974 -4.802 -33.301 1.00 89.31 95 ALA A N 1
ATOM 774 C CA . ALA A 1 95 ? 24.659 -5.951 -33.888 1.00 89.31 95 ALA A CA 1
ATOM 775 C C . ALA A 1 95 ? 24.685 -5.882 -35.424 1.00 89.31 95 ALA A C 1
ATOM 777 O O . ALA A 1 95 ? 25.739 -6.061 -36.031 1.00 89.31 95 ALA A O 1
ATOM 778 N N . ALA A 1 96 ? 23.558 -5.546 -36.060 1.00 87.88 96 ALA A N 1
ATOM 779 C CA . ALA A 1 96 ? 23.495 -5.360 -37.508 1.00 87.88 96 ALA A CA 1
ATOM 780 C C . ALA A 1 96 ? 24.409 -4.215 -37.982 1.00 87.88 96 ALA A C 1
ATOM 782 O O . ALA A 1 96 ? 25.131 -4.363 -38.967 1.00 87.88 96 ALA A O 1
ATOM 783 N N . ALA A 1 97 ? 24.437 -3.094 -37.254 1.00 86.94 97 ALA A N 1
ATOM 784 C CA . ALA A 1 97 ? 25.324 -1.975 -37.558 1.00 86.94 97 ALA A CA 1
ATOM 785 C C . ALA A 1 97 ? 26.810 -2.343 -37.408 1.00 86.94 97 ALA A C 1
ATOM 787 O O . ALA A 1 97 ? 27.629 -1.874 -38.194 1.00 86.94 97 ALA A O 1
ATOM 788 N N . ALA A 1 98 ? 27.166 -3.196 -36.442 1.00 79.44 98 ALA A N 1
ATOM 789 C CA . ALA A 1 98 ? 28.536 -3.676 -36.265 1.00 79.44 98 ALA A CA 1
ATOM 790 C C . ALA A 1 98 ? 29.016 -4.547 -37.440 1.00 79.44 98 ALA A C 1
ATOM 792 O O . ALA A 1 98 ? 30.180 -4.456 -37.816 1.00 79.44 98 ALA A O 1
ATOM 793 N N . ILE A 1 99 ? 28.127 -5.339 -38.051 1.00 78.88 99 ILE A N 1
ATOM 794 C CA . ILE A 1 99 ? 28.450 -6.162 -39.232 1.00 78.88 99 ILE A CA 1
ATOM 795 C C . ILE A 1 99 ? 28.677 -5.290 -40.477 1.00 78.88 99 ILE A C 1
ATOM 797 O O . ILE A 1 99 ? 29.520 -5.609 -41.310 1.00 78.88 99 ILE A O 1
ATOM 801 N N . VAL A 1 100 ? 27.932 -4.188 -40.613 1.00 69.25 100 VAL A N 1
ATOM 802 C CA . VAL A 1 100 ? 27.993 -3.301 -41.790 1.00 69.25 100 VAL A CA 1
ATOM 803 C C . VAL A 1 100 ? 29.147 -2.297 -41.719 1.00 69.25 100 VAL A C 1
ATOM 805 O O . VAL A 1 100 ? 29.472 -1.682 -42.735 1.00 69.25 100 VAL A O 1
ATOM 808 N N . GLN A 1 101 ? 29.808 -2.126 -40.568 1.00 59.03 101 GLN A N 1
ATOM 809 C CA . GLN A 1 101 ? 30.997 -1.277 -40.526 1.00 59.03 101 GLN A CA 1
ATOM 810 C C . GLN A 1 101 ? 32.079 -1.876 -41.436 1.00 59.03 101 GLN A C 1
ATOM 812 O O . GLN A 1 101 ? 32.539 -2.989 -41.174 1.00 59.03 101 GLN A O 1
ATOM 817 N N . PRO A 1 102 ? 32.499 -1.165 -42.504 1.00 57.75 102 PRO A N 1
ATOM 818 C CA . PRO A 1 102 ? 33.607 -1.625 -43.318 1.00 57.75 102 PRO A CA 1
ATOM 819 C C . PRO A 1 102 ? 34.808 -1.743 -42.392 1.00 57.75 102 PRO A C 1
ATOM 821 O O . PRO A 1 102 ? 35.111 -0.800 -41.655 1.00 57.75 102 PRO A O 1
ATOM 824 N N . SER A 1 103 ? 35.457 -2.907 -42.407 1.00 56.91 103 SER A N 1
ATOM 825 C CA . SER A 1 103 ? 36.729 -3.130 -41.734 1.00 56.91 103 SER A CA 1
ATOM 826 C C . SER A 1 103 ? 37.622 -1.931 -42.029 1.00 56.91 103 SER A C 1
ATOM 828 O O . SER A 1 103 ? 38.057 -1.742 -43.168 1.00 56.91 103 SER A O 1
ATOM 830 N N . GLN A 1 104 ? 37.836 -1.072 -41.030 1.00 53.31 104 GLN A N 1
ATOM 831 C CA . GLN A 1 104 ? 38.848 -0.041 -41.142 1.00 53.31 104 GLN A CA 1
ATOM 832 C C . GLN A 1 104 ? 40.153 -0.810 -41.286 1.00 53.31 104 GLN A C 1
ATOM 834 O O . GLN A 1 104 ? 40.633 -1.405 -40.324 1.00 53.31 104 GLN A O 1
ATOM 839 N N . ASN A 1 105 ? 40.662 -0.887 -42.515 1.00 56.38 105 ASN A N 1
ATOM 840 C CA . ASN A 1 105 ? 41.966 -1.451 -42.802 1.00 56.38 105 ASN A CA 1
ATOM 841 C C . ASN A 1 105 ? 42.973 -0.597 -42.037 1.00 56.38 105 ASN A C 1
ATOM 843 O O . ASN A 1 105 ? 43.367 0.481 -42.481 1.00 56.38 105 ASN A O 1
ATOM 847 N N . VAL A 1 106 ? 43.335 -1.055 -40.841 1.00 55.00 106 VAL A N 1
ATOM 848 C CA . VAL A 1 106 ? 44.414 -0.471 -40.061 1.00 55.00 106 VAL A CA 1
ATOM 849 C C . VAL A 1 106 ? 45.692 -0.822 -40.810 1.00 55.00 106 VAL A C 1
ATOM 851 O O . VAL A 1 106 ? 46.209 -1.932 -40.705 1.00 55.00 106 VAL A O 1
ATOM 854 N N . TYR A 1 107 ? 46.174 0.116 -41.623 1.00 48.75 107 TYR A N 1
ATOM 855 C CA . TYR A 1 107 ? 47.506 0.045 -42.207 1.00 48.75 107 TYR A CA 1
ATOM 856 C C . TYR A 1 107 ? 48.524 0.144 -41.069 1.00 48.75 107 TYR A C 1
ATOM 858 O O . TYR A 1 107 ? 48.845 1.232 -40.592 1.00 48.75 107 TYR A O 1
ATOM 866 N N . VAL A 1 108 ? 49.020 -1.004 -40.609 1.00 55.94 108 VAL A N 1
ATOM 867 C CA . VAL A 1 108 ? 50.198 -1.060 -39.741 1.00 55.94 108 VAL A CA 1
ATOM 868 C C . VAL A 1 108 ? 51.400 -0.740 -40.622 1.00 55.94 108 VAL A C 1
ATOM 870 O O . VAL A 1 108 ? 51.863 -1.588 -41.378 1.00 55.94 108 VAL A O 1
ATOM 873 N N . VAL A 1 109 ? 51.868 0.507 -40.569 1.00 53.38 109 VAL A N 1
ATOM 874 C CA . VAL A 1 109 ? 53.119 0.931 -41.210 1.00 53.38 109 VAL A CA 1
ATOM 875 C C . VAL A 1 109 ? 54.277 0.308 -40.420 1.00 53.38 109 VAL A C 1
ATOM 877 O O . VAL A 1 109 ? 54.460 0.653 -39.249 1.00 53.38 109 VAL A O 1
ATOM 880 N N . PRO A 1 110 ? 55.066 -0.615 -40.998 1.00 51.03 110 PRO A N 1
ATOM 881 C CA . PRO A 1 110 ? 56.210 -1.186 -40.312 1.00 51.03 110 PRO A CA 1
ATOM 882 C C . PRO A 1 110 ? 57.388 -0.229 -40.487 1.00 51.03 110 PRO A C 1
ATOM 884 O O . PRO A 1 110 ? 58.153 -0.332 -41.441 1.00 51.03 110 PRO A O 1
ATOM 887 N N . GLY A 1 111 ? 57.530 0.742 -39.590 1.00 49.78 111 GLY A N 1
ATOM 888 C CA . GLY A 1 111 ? 58.727 1.576 -39.586 1.00 49.78 111 GLY A CA 1
ATOM 889 C C . GLY A 1 111 ? 58.568 2.903 -38.870 1.00 49.78 111 GLY A C 1
ATOM 890 O O . GLY A 1 111 ? 57.800 3.757 -39.295 1.00 49.78 111 GLY A O 1
ATOM 891 N N . GLY A 1 112 ? 59.383 3.091 -37.834 1.00 49.06 112 GLY A N 1
ATOM 892 C CA . GLY A 1 112 ? 59.667 4.400 -37.253 1.00 49.06 112 GLY A CA 1
ATOM 893 C C . GLY A 1 112 ? 58.962 4.624 -35.925 1.00 49.06 112 GLY A C 1
ATOM 894 O O . GLY A 1 112 ? 57.763 4.868 -35.876 1.00 49.06 112 GLY A O 1
ATOM 895 N N . GLY A 1 113 ? 59.732 4.546 -34.838 1.00 54.38 113 GLY A N 1
ATOM 896 C CA . GLY A 1 113 ? 59.266 4.856 -33.494 1.00 54.38 113 GLY A CA 1
ATOM 897 C C . GLY A 1 113 ? 58.593 6.227 -33.424 1.00 54.38 113 GLY A C 1
ATOM 898 O O . GLY A 1 113 ? 59.198 7.253 -33.715 1.00 54.38 113 GLY A O 1
ATOM 899 N N . GLY A 1 114 ? 57.334 6.230 -33.009 1.00 51.16 114 GLY A N 1
ATOM 900 C CA . GLY A 1 114 ? 56.548 7.426 -32.750 1.00 51.16 114 GLY A CA 1
ATOM 901 C C . GLY A 1 114 ? 55.287 6.991 -32.024 1.00 51.16 114 GLY A C 1
ATOM 902 O O . GLY A 1 114 ? 54.542 6.161 -32.534 1.00 51.16 114 GLY A O 1
ATOM 903 N N . GLY A 1 115 ? 55.113 7.454 -30.786 1.00 49.47 115 GLY A N 1
ATOM 904 C CA . GLY A 1 115 ? 54.089 6.969 -29.864 1.00 49.47 115 GLY A CA 1
ATOM 905 C C . GLY A 1 115 ? 52.684 6.956 -30.465 1.00 49.47 115 GLY A C 1
ATOM 906 O O . GLY A 1 115 ? 52.196 7.960 -30.981 1.00 49.47 115 GLY A O 1
ATOM 907 N N . TYR A 1 116 ? 52.018 5.811 -30.344 1.00 42.50 116 TYR A N 1
ATOM 908 C CA . TYR A 1 116 ? 50.607 5.662 -30.668 1.00 42.50 116 TYR A CA 1
ATOM 909 C C . TYR A 1 116 ? 49.768 6.398 -29.618 1.00 42.50 116 TYR A C 1
ATOM 911 O O . TYR A 1 116 ? 49.430 5.850 -28.570 1.00 42.50 116 TYR A O 1
ATOM 919 N N . TYR A 1 117 ? 49.415 7.651 -29.896 1.00 41.19 117 TYR A N 1
ATOM 920 C CA . TYR A 1 117 ? 48.329 8.318 -29.191 1.00 41.19 117 TYR A CA 1
ATOM 921 C C . TYR A 1 117 ? 47.001 7.763 -29.708 1.00 41.19 117 TYR A C 1
ATOM 923 O O . TYR A 1 117 ? 46.471 8.203 -30.727 1.00 41.19 117 TYR A O 1
ATOM 931 N N . TYR A 1 118 ? 46.449 6.791 -28.982 1.00 40.59 118 TYR A N 1
ATOM 932 C CA . TYR A 1 118 ? 45.044 6.402 -29.093 1.00 40.59 118 TYR A CA 1
ATOM 933 C C . TYR A 1 118 ? 44.173 7.557 -28.567 1.00 40.59 118 TYR A C 1
ATOM 935 O O . TYR A 1 118 ? 43.760 7.584 -27.408 1.00 40.59 118 TYR A O 1
ATOM 943 N N . SER A 1 119 ? 43.918 8.557 -29.412 1.00 48.72 119 SER A N 1
ATOM 944 C CA . SER A 1 119 ? 42.879 9.553 -29.150 1.00 48.72 119 SER A CA 1
ATOM 945 C C . SER A 1 119 ? 41.530 8.892 -29.405 1.00 48.72 119 SER A C 1
ATOM 947 O O . SER A 1 119 ? 41.089 8.753 -30.541 1.00 48.72 119 SER A O 1
ATOM 949 N N . ASN A 1 120 ? 40.913 8.401 -28.334 1.00 42.75 120 ASN A N 1
ATOM 950 C CA . ASN A 1 120 ? 39.574 7.834 -28.344 1.00 42.75 120 ASN A CA 1
ATOM 951 C C . ASN A 1 120 ? 38.542 8.987 -28.420 1.00 42.75 120 ASN A C 1
ATOM 953 O O . ASN A 1 120 ? 38.395 9.721 -27.438 1.00 42.75 120 ASN A O 1
ATOM 957 N N . PRO A 1 121 ? 37.819 9.185 -29.542 1.00 50.47 121 PRO A N 1
ATOM 958 C CA . PRO A 1 121 ? 36.940 10.344 -29.727 1.00 50.47 121 PRO A CA 1
ATOM 959 C C . PRO A 1 121 ? 35.617 10.253 -28.944 1.00 50.47 121 PRO A C 1
ATOM 961 O O . PRO A 1 121 ? 34.830 11.199 -28.952 1.00 50.47 121 PRO A O 1
ATOM 964 N N . TYR A 1 122 ? 35.363 9.159 -28.219 1.00 45.00 122 TYR A N 1
ATOM 965 C CA . TYR A 1 122 ? 34.106 8.959 -27.488 1.00 45.00 122 TYR A CA 1
ATOM 966 C C . TYR A 1 122 ? 34.100 9.518 -26.055 1.00 45.00 122 TYR A C 1
ATOM 968 O O . TYR A 1 122 ? 33.110 9.377 -25.339 1.00 45.00 122 TYR A O 1
ATOM 976 N N . PHE A 1 123 ? 35.158 10.219 -25.631 1.00 42.03 123 PHE A N 1
ATOM 977 C CA . PHE A 1 123 ? 35.212 10.869 -24.314 1.00 42.03 123 PHE A CA 1
ATOM 978 C C . PHE A 1 123 ? 34.666 12.301 -24.269 1.00 42.03 123 PHE A C 1
ATOM 980 O O . PHE A 1 123 ? 34.887 13.004 -23.279 1.00 42.03 123 PHE A O 1
ATOM 987 N N . TYR A 1 124 ? 33.843 12.724 -25.233 1.00 39.88 124 TYR A N 1
ATOM 988 C CA . TYR A 1 124 ? 32.926 13.840 -24.983 1.00 39.88 124 TYR A CA 1
ATOM 989 C C . TYR A 1 124 ? 31.776 13.375 -24.083 1.00 39.88 124 TYR A C 1
ATOM 991 O O . TYR A 1 124 ? 30.616 13.256 -24.478 1.00 39.88 124 TYR A O 1
ATOM 999 N N . ARG A 1 125 ? 32.114 13.147 -22.806 1.00 48.06 125 ARG A N 1
ATOM 1000 C CA . ARG A 1 125 ? 31.160 13.226 -21.706 1.00 48.06 125 ARG A CA 1
ATOM 1001 C C . ARG A 1 125 ? 30.464 14.571 -21.837 1.00 48.06 125 ARG A C 1
ATOM 1003 O O . ARG A 1 125 ? 31.069 15.616 -21.599 1.00 48.06 125 ARG A O 1
ATOM 1010 N N . ARG A 1 126 ? 29.172 14.529 -22.158 1.00 47.47 126 ARG A N 1
ATOM 1011 C CA . ARG A 1 126 ? 28.234 15.593 -21.814 1.00 47.47 126 ARG A CA 1
ATOM 1012 C C . ARG A 1 126 ? 28.526 15.978 -20.364 1.00 47.47 126 ARG A C 1
ATOM 1014 O O . ARG A 1 126 ? 28.223 15.209 -19.452 1.00 47.47 126 ARG A O 1
ATOM 1021 N N . ARG A 1 127 ? 29.144 17.143 -20.146 1.00 47.03 127 ARG A N 1
ATOM 1022 C CA . ARG A 1 127 ? 29.094 17.832 -18.856 1.00 47.03 127 ARG A CA 1
ATOM 1023 C C . ARG A 1 127 ? 27.623 18.150 -18.638 1.00 47.03 127 ARG A C 1
ATOM 1025 O O . ARG A 1 127 ? 27.125 19.182 -19.070 1.00 47.03 127 ARG A O 1
ATOM 1032 N N . GLN A 1 128 ? 26.910 17.196 -18.053 1.00 50.94 128 GLN A N 1
ATOM 1033 C CA . GLN A 1 128 ? 25.593 17.431 -17.508 1.00 50.94 128 GLN A CA 1
ATOM 1034 C C . GLN A 1 128 ? 25.778 18.507 -16.450 1.00 50.94 128 GLN A C 1
ATOM 1036 O O . GLN A 1 128 ? 26.455 18.304 -15.442 1.00 50.94 128 GLN A O 1
ATOM 1041 N N . TYR A 1 129 ? 25.226 19.674 -16.747 1.00 47.03 129 TYR A N 1
ATOM 1042 C CA . TYR A 1 129 ? 24.968 20.722 -15.785 1.00 47.03 129 TYR A CA 1
ATOM 1043 C C . TYR A 1 129 ? 24.133 20.078 -14.670 1.00 47.03 129 TYR A C 1
ATOM 1045 O O . TYR A 1 129 ? 22.940 19.841 -14.838 1.00 47.03 129 TYR A O 1
ATOM 1053 N N . ARG A 1 130 ? 24.780 19.661 -13.578 1.00 44.34 130 ARG A N 1
ATOM 1054 C CA . ARG A 1 130 ? 24.091 19.227 -12.364 1.00 44.34 130 ARG A CA 1
ATOM 1055 C C . ARG A 1 130 ? 23.606 20.507 -11.685 1.00 44.34 130 ARG A C 1
ATOM 1057 O O . ARG A 1 130 ? 24.460 21.279 -11.250 1.00 44.34 130 ARG A O 1
ATOM 1064 N N . PRO A 1 131 ? 22.292 20.765 -11.582 1.00 50.31 131 PRO A N 1
ATOM 1065 C CA . PRO A 1 131 ? 21.821 21.802 -10.685 1.00 50.31 131 PRO A CA 1
ATOM 1066 C C . PRO A 1 131 ? 22.227 21.387 -9.269 1.00 5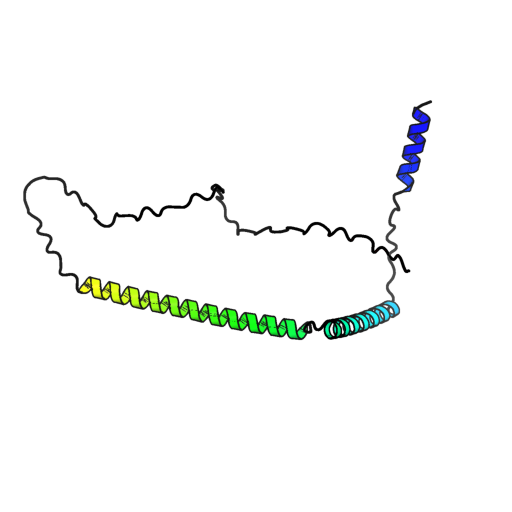0.31 131 PRO A C 1
ATOM 1068 O O . PRO A 1 131 ? 21.863 20.315 -8.784 1.00 50.31 131 PRO A O 1
ATOM 1071 N N . VAL A 1 132 ? 23.062 22.209 -8.640 1.00 46.31 132 VAL A N 1
ATOM 1072 C CA . VAL A 1 132 ? 23.408 22.081 -7.228 1.00 46.31 132 VAL A CA 1
ATOM 1073 C C . VAL A 1 132 ? 22.152 22.449 -6.446 1.00 46.31 132 VAL A C 1
ATOM 1075 O O . VAL A 1 132 ? 21.847 23.623 -6.261 1.00 46.31 132 VAL A O 1
ATOM 1078 N N . TYR A 1 133 ? 21.386 21.444 -6.029 1.00 52.44 133 TYR A N 1
ATOM 1079 C CA . TYR A 1 133 ? 20.398 21.625 -4.972 1.00 52.44 133 TYR A CA 1
ATOM 1080 C C . TYR A 1 133 ? 21.143 21.748 -3.629 1.00 52.44 133 TYR A C 1
ATOM 1082 O O . TYR A 1 133 ? 22.091 20.995 -3.400 1.00 52.44 133 TYR A O 1
ATOM 1090 N N . PRO A 1 134 ? 20.741 22.660 -2.726 1.00 50.09 134 PRO A N 1
ATOM 1091 C CA . PRO A 1 134 ? 21.474 22.992 -1.499 1.00 50.09 134 PRO A CA 1
ATOM 1092 C C . PRO A 1 134 ? 21.359 21.944 -0.375 1.00 50.09 134 PRO A C 1
ATOM 1094 O O . PRO A 1 134 ? 21.584 22.260 0.789 1.00 50.09 134 PRO A O 1
ATOM 1097 N N . PHE A 1 135 ? 21.035 20.691 -0.691 1.00 54.34 135 PHE A N 1
ATOM 1098 C CA . PHE A 1 135 ? 20.995 19.608 0.289 1.00 54.34 135 PHE A CA 1
ATOM 1099 C C . PHE A 1 135 ? 22.147 18.646 -0.006 1.00 54.34 135 PHE A C 1
ATOM 1101 O O . PHE A 1 135 ? 22.134 17.913 -0.993 1.00 54.34 135 PHE A O 1
ATOM 1108 N N . GLY A 1 136 ? 23.199 18.764 0.809 1.00 43.75 136 GLY A N 1
ATOM 1109 C CA . GLY A 1 136 ? 24.499 18.123 0.621 1.00 43.75 136 GLY A CA 1
ATOM 1110 C C . GLY A 1 136 ? 24.499 16.587 0.695 1.00 43.75 136 GLY A C 1
ATOM 1111 O O . GLY A 1 136 ? 23.485 15.963 1.011 1.00 43.75 136 GLY A O 1
ATOM 1112 N N . PRO A 1 137 ? 25.651 15.956 0.403 1.00 44.91 137 PRO A N 1
ATOM 1113 C CA . PRO A 1 137 ? 25.782 14.507 0.398 1.00 44.91 137 PRO A CA 1
ATOM 1114 C C . PRO A 1 137 ? 25.835 13.967 1.831 1.00 44.91 137 PRO A C 1
ATOM 1116 O O . PRO A 1 137 ? 26.799 14.194 2.561 1.00 44.91 137 PRO A O 1
ATOM 1119 N N . VAL A 1 138 ? 24.816 13.203 2.222 1.00 47.34 138 VAL A N 1
ATOM 1120 C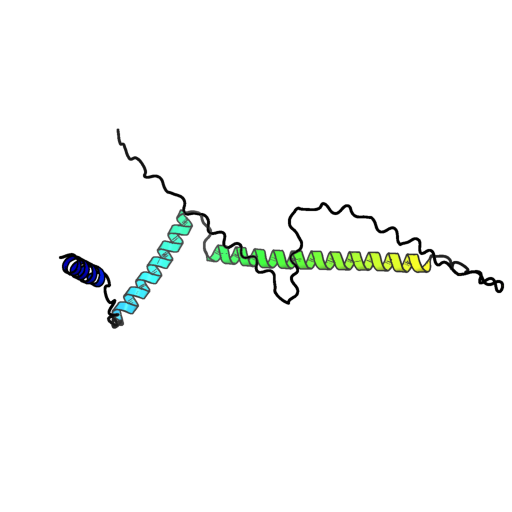 CA . VAL A 1 138 ? 24.921 12.294 3.365 1.00 47.34 138 VAL A CA 1
ATOM 1121 C C . VAL A 1 138 ? 25.721 11.087 2.882 1.00 47.34 138 VAL A C 1
ATOM 1123 O O . VAL A 1 138 ? 25.246 10.298 2.067 1.00 47.34 138 VAL A O 1
ATOM 1126 N N . TYR A 1 139 ? 26.962 10.961 3.346 1.00 44.34 139 TYR A N 1
ATOM 1127 C CA . TYR A 1 139 ? 27.687 9.700 3.257 1.00 44.34 139 TYR A CA 1
ATOM 1128 C C . TYR A 1 139 ? 26.906 8.663 4.065 1.00 44.34 139 TYR A C 1
ATOM 1130 O O . TYR A 1 139 ? 26.880 8.732 5.291 1.00 44.34 139 TYR A O 1
ATOM 1138 N N . GLN A 1 140 ? 26.268 7.707 3.393 1.00 44.62 140 GLN A N 1
ATOM 1139 C CA . GLN A 1 140 ? 25.725 6.526 4.051 1.00 44.62 140 GLN A CA 1
ATOM 1140 C C . GLN A 1 140 ? 26.389 5.293 3.446 1.00 44.62 140 GLN A C 1
ATOM 1142 O O . GLN A 1 140 ? 25.974 4.742 2.431 1.00 44.62 140 GLN A O 1
ATOM 1147 N N . VAL A 1 141 ? 27.503 4.921 4.071 1.00 45.03 141 VAL A N 1
ATOM 1148 C CA . VAL A 1 141 ? 28.124 3.608 3.938 1.00 45.03 141 VAL A CA 1
ATOM 1149 C C . VAL A 1 141 ? 27.361 2.699 4.895 1.00 45.03 141 VAL A C 1
ATOM 1151 O O . VAL A 1 141 ? 27.401 2.921 6.102 1.00 45.03 141 VAL A O 1
ATOM 1154 N N . GLY A 1 142 ? 26.643 1.707 4.377 1.00 40.44 142 GLY A N 1
ATOM 1155 C CA . GLY A 1 142 ? 26.039 0.670 5.212 1.00 40.44 142 GLY A CA 1
ATOM 1156 C C . GLY A 1 142 ? 24.659 0.233 4.742 1.00 40.44 142 GLY A C 1
ATOM 1157 O O . GLY A 1 142 ? 23.765 1.049 4.549 1.00 40.44 142 GLY A O 1
ATOM 1158 N N . ASN A 1 143 ? 24.513 -1.080 4.576 1.00 53.12 143 ASN A N 1
ATOM 1159 C CA . ASN A 1 143 ? 23.277 -1.782 4.248 1.00 53.12 143 ASN A CA 1
ATOM 1160 C C . ASN A 1 143 ? 22.109 -1.313 5.133 1.00 53.12 143 ASN A C 1
ATOM 1162 O O . ASN A 1 143 ? 22.060 -1.622 6.321 1.00 53.12 143 ASN A O 1
ATOM 1166 N N . GLY A 1 144 ? 21.156 -0.595 4.548 1.00 41.91 144 GLY A N 1
ATOM 1167 C CA . GLY A 1 144 ? 19.968 -0.132 5.250 1.00 41.91 144 GLY A CA 1
ATOM 1168 C C . GLY A 1 144 ? 19.025 0.554 4.281 1.00 41.91 144 GLY A C 1
ATOM 1169 O O . GLY A 1 144 ? 19.321 1.622 3.758 1.00 41.91 144 GLY A O 1
ATOM 1170 N N . PHE A 1 145 ? 17.899 -0.094 4.014 1.00 41.16 145 PHE A N 1
ATOM 1171 C CA . PHE A 1 145 ? 16.764 0.464 3.291 1.00 41.16 145 PHE A CA 1
ATOM 1172 C C . PHE A 1 145 ? 16.454 1.896 3.766 1.00 41.16 145 PHE A C 1
ATOM 1174 O O . PHE A 1 145 ? 16.479 2.138 4.976 1.00 41.16 145 PHE A O 1
ATOM 1181 N N . PRO A 1 146 ? 16.115 2.844 2.873 1.00 44.78 146 PRO A N 1
ATOM 1182 C CA . PRO A 1 146 ? 15.654 4.156 3.299 1.00 44.78 146 PRO A CA 1
ATOM 1183 C C . PRO A 1 146 ? 14.282 4.002 3.965 1.00 44.78 146 PRO A C 1
ATOM 1185 O O . PRO A 1 146 ? 13.244 3.969 3.305 1.00 44.78 146 PRO A O 1
ATOM 1188 N N . ILE A 1 147 ? 14.275 3.892 5.293 1.00 48.72 147 ILE A N 1
ATOM 1189 C CA . ILE A 1 147 ? 13.063 4.055 6.089 1.00 48.72 147 ILE A CA 1
ATOM 1190 C C . ILE A 1 147 ? 12.729 5.542 6.023 1.00 48.72 147 ILE A C 1
ATOM 1192 O O . ILE A 1 147 ? 13.319 6.378 6.707 1.00 48.72 147 ILE A O 1
ATOM 1196 N N . SER A 1 148 ? 11.804 5.871 5.131 1.00 45.56 148 SER A N 1
ATOM 1197 C CA . SER A 1 148 ? 11.136 7.160 5.076 1.00 45.56 148 SER A CA 1
ATOM 1198 C C . SER A 1 148 ? 10.344 7.358 6.376 1.00 45.56 148 SER A C 1
ATOM 1200 O O . SER A 1 148 ? 9.172 7.013 6.475 1.00 45.56 148 SER A O 1
ATOM 1202 N N . ASN A 1 149 ? 11.002 7.880 7.412 1.00 48.22 149 ASN A N 1
ATOM 1203 C CA . ASN A 1 149 ? 10.351 8.326 8.641 1.00 48.22 149 ASN A CA 1
ATOM 1204 C C . ASN A 1 149 ? 9.705 9.700 8.406 1.00 48.22 149 ASN A C 1
ATOM 1206 O O . ASN A 1 149 ? 10.158 10.711 8.936 1.00 48.22 149 ASN A O 1
ATOM 1210 N N . TYR A 1 150 ? 8.616 9.743 7.636 1.00 47.38 150 TYR A N 1
ATOM 1211 C CA . TYR A 1 150 ? 7.646 10.838 7.729 1.00 47.38 150 TYR A CA 1
ATOM 1212 C C . TYR A 1 150 ? 6.581 10.488 8.773 1.00 47.38 150 TYR A C 1
ATOM 1214 O O . TYR A 1 150 ? 5.398 10.399 8.467 1.00 47.38 150 TYR A O 1
ATOM 1222 N N . ASN A 1 151 ? 6.988 10.337 10.036 1.00 49.59 151 ASN A N 1
ATOM 1223 C CA . ASN A 1 151 ? 6.069 10.550 11.156 1.00 49.59 151 ASN A CA 1
ATOM 1224 C C . ASN A 1 151 ? 5.986 12.058 11.419 1.00 49.59 151 ASN A C 1
ATOM 1226 O O . ASN A 1 151 ? 6.432 12.561 12.448 1.00 49.59 151 ASN A O 1
ATOM 1230 N N . VAL A 1 152 ? 5.437 12.793 10.452 1.00 53.66 152 VAL A N 1
ATOM 1231 C CA . VAL A 1 152 ? 4.961 14.155 10.688 1.00 53.66 152 VAL A CA 1
ATOM 1232 C C . VAL A 1 152 ? 3.557 14.000 11.255 1.00 53.66 152 VAL A C 1
ATOM 1234 O O . VAL A 1 152 ? 2.577 13.934 10.519 1.00 53.66 152 VAL A O 1
ATOM 1237 N N . PHE A 1 153 ? 3.462 13.874 12.578 1.00 50.97 153 PHE A N 1
ATOM 1238 C CA . PHE A 1 153 ? 2.194 14.105 13.261 1.00 50.97 153 PHE A CA 1
ATOM 1239 C C . PHE A 1 153 ? 1.734 15.528 12.906 1.00 50.97 153 PHE A C 1
ATOM 1241 O O . PHE A 1 153 ? 2.493 16.472 13.150 1.00 50.97 153 PHE A O 1
ATOM 1248 N N . PRO A 1 154 ? 0.538 15.727 12.325 1.00 64.88 154 PRO A N 1
ATOM 1249 C CA . PRO A 1 154 ? 0.003 17.074 12.201 1.00 64.88 154 PRO A CA 1
ATOM 1250 C C . PRO A 1 154 ? -0.169 17.656 13.615 1.00 64.88 154 PRO A C 1
ATOM 1252 O O . PRO A 1 154 ? -0.590 16.928 14.522 1.00 64.88 154 PRO A O 1
ATOM 1255 N N . PRO A 1 155 ? 0.156 18.941 13.849 1.00 65.00 155 PRO A N 1
ATOM 1256 C CA . PRO A 1 155 ? -0.112 19.559 15.139 1.00 65.00 155 PRO A CA 1
ATOM 1257 C C . PRO A 1 155 ? -1.620 19.491 15.435 1.00 65.00 155 PRO A C 1
ATOM 1259 O O . PRO A 1 155 ? -2.431 19.601 14.508 1.00 65.00 155 PRO A O 1
ATOM 1262 N N . PRO A 1 156 ? -2.027 19.318 16.705 1.00 58.84 156 PRO A N 1
ATOM 1263 C CA . PRO A 1 156 ? -3.436 19.276 17.060 1.00 58.84 156 PRO A CA 1
ATOM 1264 C C . PRO A 1 156 ? -4.110 20.586 16.646 1.00 58.84 156 PRO A C 1
ATOM 1266 O O . PRO A 1 156 ? -3.706 21.677 17.055 1.00 58.84 156 PRO A O 1
ATOM 1269 N N . VAL A 1 157 ? -5.150 20.473 15.820 1.00 67.50 157 VAL A N 1
ATOM 1270 C CA . VAL A 1 157 ? -5.986 21.605 15.421 1.00 67.50 157 VAL A CA 1
ATOM 1271 C C . VAL A 1 157 ? -6.667 22.141 16.679 1.00 67.50 157 VAL A C 1
ATOM 1273 O O . VAL A 1 157 ? -7.478 21.454 17.300 1.00 67.50 157 VAL A O 1
ATOM 1276 N N . ARG A 1 158 ? -6.326 23.371 17.075 1.00 60.03 158 ARG A N 1
ATOM 1277 C CA . ARG A 1 158 ? -6.967 24.084 18.186 1.00 60.03 158 ARG A CA 1
ATOM 1278 C C . ARG A 1 158 ? -8.419 24.369 17.783 1.00 60.03 158 ARG A C 1
ATOM 1280 O O . ARG A 1 158 ? -8.684 25.326 17.059 1.00 60.03 158 ARG A O 1
ATOM 1287 N N . GLN A 1 159 ? -9.353 23.514 18.196 1.00 60.88 159 GLN A N 1
ATOM 1288 C CA . GLN A 1 159 ? -10.783 23.758 18.011 1.00 60.88 159 GLN A CA 1
ATOM 1289 C C . GLN A 1 159 ? -11.149 25.020 18.802 1.00 60.88 159 GLN A C 1
ATOM 1291 O O . GLN A 1 159 ? -10.977 25.067 20.021 1.00 60.88 159 GLN A O 1
ATOM 1296 N N . LYS A 1 160 ? -11.577 26.080 18.107 1.00 64.00 160 LYS A N 1
ATOM 1297 C CA . LYS A 1 160 ? -12.147 27.261 18.764 1.00 64.00 160 LYS A CA 1
ATOM 1298 C C . LYS A 1 160 ? -13.466 26.845 19.432 1.00 64.00 160 LYS A C 1
ATOM 1300 O O . LYS A 1 160 ? -14.208 26.079 18.815 1.00 64.00 160 LYS A O 1
ATOM 1305 N N . PRO A 1 161 ? -13.772 27.322 20.650 1.00 60.97 161 PRO A N 1
ATOM 1306 C CA . PRO A 1 161 ? -15.085 27.100 21.236 1.00 60.97 161 PRO A CA 1
ATOM 1307 C C . PRO A 1 161 ? -16.145 27.734 20.329 1.00 60.97 161 PRO A C 1
ATOM 1309 O O . PRO A 1 161 ? -15.989 28.869 19.879 1.00 60.97 161 PRO A O 1
ATOM 1312 N N . PHE A 1 162 ? -17.192 26.971 20.021 1.00 61.69 162 PHE A N 1
ATOM 1313 C CA . PHE A 1 162 ? -18.386 27.491 19.368 1.00 61.69 162 PHE A CA 1
ATOM 1314 C C . PHE A 1 162 ? -19.051 28.486 20.325 1.00 61.69 162 PHE A C 1
ATOM 1316 O O . PHE A 1 162 ? -19.595 28.081 21.352 1.00 61.69 162 PHE A O 1
ATOM 1323 N N . ASP A 1 163 ? -19.002 29.777 19.993 1.00 59.34 163 ASP A N 1
ATOM 1324 C CA . ASP A 1 163 ? -19.829 30.791 20.644 1.00 59.34 163 ASP A CA 1
ATOM 1325 C C . ASP A 1 163 ? -21.290 30.524 20.271 1.00 59.34 163 ASP A C 1
ATOM 1327 O O . ASP A 1 163 ? -21.774 30.903 19.205 1.00 59.34 163 ASP A O 1
ATOM 1331 N N . MET A 1 164 ? -22.004 29.831 21.155 1.00 53.59 164 MET A N 1
ATOM 1332 C CA . MET A 1 164 ? -23.460 29.744 21.112 1.00 53.59 164 MET A CA 1
ATOM 1333 C C . MET A 1 164 ? -24.046 30.988 21.783 1.00 53.59 164 MET A C 1
ATOM 1335 O O . MET A 1 164 ? -24.559 30.927 22.896 1.00 53.59 164 MET A O 1
ATOM 1339 N N . THR A 1 165 ? -23.961 32.137 21.112 1.00 58.59 165 THR A N 1
ATOM 1340 C CA . THR A 1 165 ? -24.829 33.279 21.428 1.00 58.59 165 THR A CA 1
ATOM 1341 C C . THR A 1 165 ? -26.099 33.136 20.600 1.00 58.59 165 THR A C 1
ATOM 1343 O O . THR A 1 165 ? -26.153 33.505 19.429 1.00 58.59 165 THR A O 1
ATOM 1346 N N . ILE A 1 166 ? -27.114 32.529 21.211 1.00 58.78 166 ILE A N 1
ATOM 1347 C CA . ILE A 1 166 ? -28.473 32.472 20.673 1.00 58.78 166 ILE A CA 1
ATOM 1348 C C . ILE A 1 166 ? -29.087 33.865 20.883 1.00 58.78 166 ILE A C 1
ATOM 1350 O O . ILE A 1 166 ? -29.134 34.343 22.018 1.00 58.78 166 ILE A O 1
ATOM 1354 N N . LYS A 1 167 ? -29.486 34.526 19.792 1.00 57.34 167 LYS A N 1
ATOM 1355 C CA . LYS A 1 167 ? -30.385 35.689 19.809 1.00 57.34 167 LYS A CA 1
ATOM 1356 C C . LYS A 1 167 ? -31.821 35.224 19.638 1.00 57.34 167 LYS A C 1
ATOM 1358 O O . LYS A 1 167 ? -32.010 34.246 18.881 1.00 57.34 167 LYS A O 1
#